Protein AF-A0A9D4EYW1-F1 (afdb_monomer_lite)

pLDDT: mean 73.78, std 11.03, range [50.22, 88.31]

Organism: Dreissena polymorpha (NCBI:txid45954)

Structure (mmCIF, N/CA/C/O backbone):
data_AF-A0A9D4EYW1-F1
#
_entry.id   AF-A0A9D4EYW1-F1
#
loop_
_atom_site.group_PDB
_atom_site.id
_atom_site.type_symbol
_atom_site.label_atom_id
_atom_site.label_alt_id
_atom_site.label_comp_id
_atom_site.label_asym_id
_atom_site.label_entity_id
_atom_site.label_seq_id
_atom_site.pdbx_PDB_ins_code
_atom_site.Cartn_x
_atom_site.Cartn_y
_atom_site.Cartn_z
_atom_site.occupancy
_atom_site.B_iso_or_equiv
_atom_site.auth_seq_id
_atom_site.auth_comp_id
_atom_site.auth_asym_id
_atom_site.auth_atom_id
_atom_site.pdbx_PDB_model_num
ATOM 1 N N . MET A 1 1 ? 2.573 0.686 7.299 1.00 75.94 1 MET A N 1
ATOM 2 C CA . MET A 1 1 ? 2.740 -0.662 6.736 1.00 75.94 1 MET A CA 1
ATOM 3 C C . MET A 1 1 ? 4.196 -1.038 6.879 1.00 75.94 1 MET A C 1
ATOM 5 O O . MET A 1 1 ? 5.040 -0.287 6.403 1.00 75.94 1 MET A O 1
ATOM 9 N N . LYS A 1 2 ? 4.469 -2.109 7.626 1.00 82.88 2 LYS A N 1
ATOM 10 C CA . LYS A 1 2 ? 5.813 -2.638 7.822 1.00 82.88 2 LYS A CA 1
ATOM 11 C C . LYS A 1 2 ? 6.135 -3.610 6.702 1.00 82.88 2 LYS A C 1
ATOM 13 O O . LYS A 1 2 ? 5.389 -4.575 6.510 1.00 82.88 2 LYS A O 1
ATOM 18 N N . GLU A 1 3 ? 7.254 -3.388 6.036 1.00 83.19 3 GLU A N 1
ATOM 19 C CA . GLU A 1 3 ? 7.787 -4.356 5.084 1.00 83.19 3 GLU A CA 1
ATOM 20 C C . GLU A 1 3 ? 8.393 -5.548 5.809 1.00 83.19 3 GLU A C 1
ATOM 22 O O . GLU A 1 3 ? 9.090 -5.399 6.820 1.00 83.19 3 GLU A O 1
ATOM 27 N N . GLN A 1 4 ? 8.110 -6.733 5.281 1.00 85.56 4 GLN A N 1
ATOM 28 C CA . GLN A 1 4 ? 8.591 -7.996 5.835 1.00 85.56 4 GLN A CA 1
ATOM 29 C C . GLN A 1 4 ? 9.785 -8.563 5.062 1.00 85.56 4 GLN A C 1
ATOM 31 O O . GLN A 1 4 ? 10.422 -9.487 5.557 1.00 85.56 4 GLN A O 1
ATOM 36 N N . ASP A 1 5 ? 10.089 -8.021 3.882 1.00 83.81 5 ASP A N 1
ATOM 37 C CA . ASP A 1 5 ? 11.183 -8.451 3.018 1.00 83.81 5 ASP A CA 1
ATOM 38 C C . ASP A 1 5 ? 11.639 -7.321 2.070 1.00 83.81 5 ASP A C 1
ATOM 40 O O . ASP A 1 5 ? 11.114 -6.204 2.083 1.00 83.81 5 ASP A O 1
ATOM 44 N N . GLY A 1 6 ? 12.667 -7.602 1.264 1.00 83.75 6 GLY A N 1
ATOM 45 C CA . GLY A 1 6 ? 13.147 -6.701 0.218 1.00 83.75 6 GLY A CA 1
ATOM 46 C C . GLY A 1 6 ? 13.994 -5.524 0.712 1.00 83.75 6 GLY A C 1
ATOM 47 O O . GLY A 1 6 ? 14.468 -5.474 1.845 1.00 83.75 6 GLY A O 1
ATOM 48 N N . ASN A 1 7 ? 14.218 -4.559 -0.184 1.00 85.19 7 ASN A N 1
ATOM 49 C CA . ASN A 1 7 ? 15.147 -3.445 0.039 1.00 85.19 7 ASN A CA 1
ATOM 50 C C . ASN A 1 7 ? 14.723 -2.484 1.160 1.00 85.19 7 ASN A C 1
ATOM 52 O O . ASN A 1 7 ? 15.545 -1.682 1.606 1.00 85.19 7 ASN A O 1
ATOM 56 N N . ASN A 1 8 ? 13.464 -2.542 1.601 1.00 83.50 8 ASN A N 1
ATOM 57 C CA . ASN A 1 8 ? 12.960 -1.736 2.709 1.00 83.50 8 ASN A CA 1
ATOM 58 C C . ASN A 1 8 ? 12.500 -2.601 3.897 1.00 83.50 8 ASN A C 1
ATOM 60 O O . ASN A 1 8 ? 11.693 -2.124 4.692 1.00 83.50 8 ASN A O 1
ATOM 64 N N . GLU A 1 9 ? 13.006 -3.834 4.055 1.00 88.31 9 GLU A N 1
ATOM 65 C CA . GLU A 1 9 ? 12.671 -4.710 5.190 1.00 88.31 9 GLU A CA 1
ATOM 66 C C . GLU A 1 9 ? 12.745 -3.958 6.534 1.00 88.31 9 GLU A C 1
ATOM 68 O O . GLU A 1 9 ? 13.739 -3.310 6.873 1.00 88.31 9 GLU A O 1
ATOM 73 N N . GLY A 1 10 ? 11.661 -4.027 7.313 1.00 84.56 10 GLY A N 1
ATOM 74 C CA . GLY A 1 10 ? 11.551 -3.370 8.614 1.00 84.56 10 GLY A CA 1
ATOM 75 C C . GLY A 1 10 ? 11.180 -1.883 8.574 1.00 84.56 10 GLY A C 1
ATOM 76 O O . GLY A 1 10 ? 10.851 -1.331 9.628 1.00 84.56 10 GLY A O 1
ATOM 77 N N . PHE A 1 11 ? 11.173 -1.240 7.403 1.00 83.50 11 PHE A N 1
ATOM 78 C CA . PHE A 1 11 ? 10.718 0.140 7.247 1.00 83.50 11 PHE A CA 1
ATOM 79 C C . PHE A 1 11 ? 9.196 0.252 7.405 1.00 83.50 11 PHE A C 1
ATOM 81 O O . PHE A 1 11 ? 8.443 -0.653 7.040 1.00 83.50 11 PHE A O 1
ATOM 88 N N . MET A 1 12 ? 8.741 1.386 7.944 1.00 82.44 12 MET A N 1
ATOM 89 C CA . MET A 1 12 ? 7.328 1.690 8.159 1.00 82.44 12 MET A CA 1
ATOM 90 C C . MET A 1 12 ? 6.867 2.778 7.192 1.00 82.44 12 MET A C 1
ATOM 92 O O . MET A 1 12 ? 7.158 3.955 7.390 1.00 82.44 12 MET A O 1
ATOM 96 N N . PHE A 1 13 ? 6.089 2.395 6.182 1.00 76.00 13 PHE A N 1
ATOM 97 C CA . PHE A 1 13 ? 5.408 3.349 5.309 1.00 76.00 13 PHE A CA 1
ATOM 98 C C . PHE A 1 13 ? 4.150 3.889 5.989 1.00 76.00 13 PHE A C 1
ATOM 100 O O . PHE A 1 13 ? 3.279 3.113 6.400 1.00 76.00 13 PHE A O 1
ATOM 107 N N . GLU A 1 14 ? 4.024 5.210 6.099 1.00 70.81 14 GLU A N 1
ATOM 108 C CA . GLU A 1 14 ? 2.756 5.827 6.483 1.00 70.81 14 GLU A CA 1
ATOM 109 C C . GLU A 1 14 ? 1.718 5.562 5.389 1.00 70.81 14 GLU A C 1
ATOM 111 O O . GLU A 1 14 ? 1.974 5.767 4.206 1.00 70.81 14 GLU A O 1
ATOM 116 N N . THR A 1 15 ? 0.523 5.109 5.765 1.00 64.06 15 THR A N 1
ATOM 117 C CA . THR A 1 15 ? -0.555 4.817 4.805 1.00 64.06 15 THR A CA 1
ATOM 118 C C . THR A 1 15 ? -1.312 6.072 4.367 1.00 64.06 15 THR A C 1
ATOM 120 O O . THR A 1 15 ? -2.495 6.005 4.038 1.00 64.06 15 THR A O 1
ATOM 123 N N . ILE A 1 16 ? -0.659 7.236 4.399 1.00 56.22 16 ILE A N 1
ATOM 124 C CA . ILE A 1 16 ? -1.243 8.484 3.916 1.00 56.22 16 ILE A CA 1
ATOM 125 C C . ILE A 1 16 ? -1.133 8.439 2.394 1.00 56.22 16 ILE A C 1
ATOM 127 O O . ILE A 1 16 ? -0.038 8.453 1.838 1.00 56.22 16 ILE A O 1
ATOM 131 N N . GLY A 1 17 ? -2.289 8.278 1.749 1.00 52.97 17 GLY A N 1
ATOM 132 C CA . GLY A 1 17 ? -2.432 7.896 0.349 1.00 52.97 17 GLY A CA 1
AT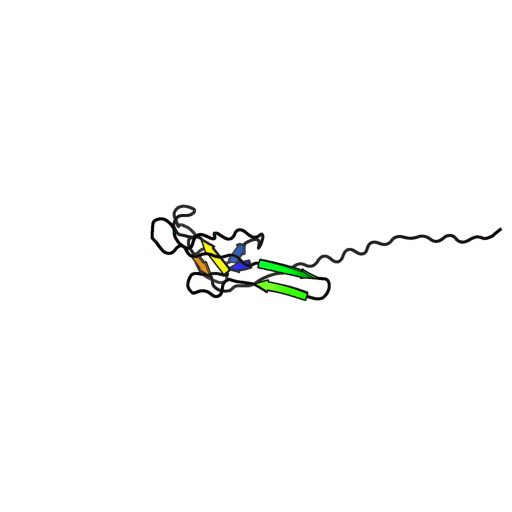OM 133 C C . GLY A 1 17 ? -1.601 8.733 -0.619 1.00 52.97 17 GLY A C 1
ATOM 134 O O . GLY A 1 17 ? -2.031 9.790 -1.068 1.00 52.97 17 GLY A O 1
ATOM 135 N N . SER A 1 18 ? -0.447 8.202 -1.003 1.00 52.31 18 SER A N 1
ATOM 136 C CA . SER A 1 18 ? 0.199 8.521 -2.266 1.00 52.31 18 SER A CA 1
ATOM 137 C C . SER A 1 18 ? 0.107 7.270 -3.123 1.00 52.31 18 SER A C 1
ATOM 139 O O . SER A 1 18 ? 0.831 6.301 -2.906 1.00 52.31 18 SER A O 1
ATOM 141 N N . ALA A 1 19 ? -0.847 7.269 -4.048 1.00 53.91 19 ALA A N 1
ATOM 142 C CA . ALA A 1 19 ? -0.912 6.271 -5.098 1.00 53.91 19 ALA A CA 1
ATOM 143 C C . ALA A 1 19 ? -0.351 6.907 -6.368 1.00 53.91 19 ALA A C 1
ATOM 145 O O . ALA A 1 19 ? -0.901 7.887 -6.872 1.00 53.91 19 ALA A O 1
ATOM 146 N N . MET A 1 20 ? 0.744 6.360 -6.894 1.00 57.34 20 MET A N 1
ATOM 147 C CA . MET A 1 20 ? 1.111 6.626 -8.282 1.00 57.34 20 MET A CA 1
ATOM 148 C C . MET A 1 20 ? 0.110 5.883 -9.157 1.00 57.34 20 MET A C 1
ATOM 150 O O . MET A 1 20 ? 0.006 4.667 -9.078 1.00 57.34 20 MET A O 1
ATOM 154 N N . THR A 1 21 ? -0.682 6.617 -9.933 1.00 53.41 21 THR A N 1
ATOM 155 C CA . THR A 1 21 ? -1.775 6.063 -10.748 1.00 53.41 21 THR A CA 1
ATOM 156 C C . THR A 1 21 ? -1.373 5.824 -12.202 1.00 53.41 21 THR A C 1
ATOM 158 O O . THR A 1 21 ? -2.213 5.444 -13.018 1.00 53.41 21 THR A O 1
ATOM 161 N N . ASN A 1 22 ? -0.108 6.056 -12.566 1.00 57.50 22 ASN A N 1
ATOM 162 C CA . ASN A 1 22 ? 0.355 5.805 -13.921 1.00 57.50 22 ASN A CA 1
ATOM 163 C C . ASN A 1 22 ? 0.727 4.328 -14.076 1.00 57.50 22 ASN A C 1
ATOM 165 O O . ASN A 1 22 ? 1.678 3.838 -13.487 1.00 57.50 22 ASN A O 1
ATOM 169 N N . THR A 1 23 ? 0.016 3.624 -14.949 1.00 57.69 23 THR A N 1
ATOM 170 C CA . THR A 1 23 ? 0.359 2.251 -15.351 1.00 57.69 23 THR A C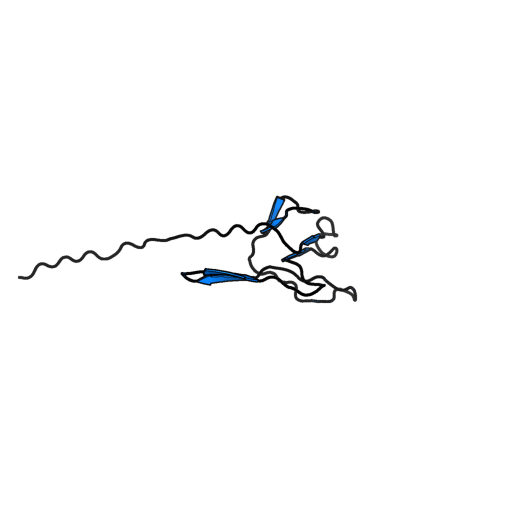A 1
ATOM 171 C C . THR A 1 23 ? 1.578 2.195 -16.280 1.00 57.69 23 THR A C 1
ATOM 173 O O . THR A 1 23 ? 2.006 1.117 -16.680 1.00 57.69 23 THR A O 1
ATOM 176 N N . MET A 1 24 ? 2.139 3.353 -16.652 1.00 57.53 24 MET A N 1
ATOM 177 C CA . MET A 1 24 ? 3.212 3.512 -17.633 1.00 57.53 24 MET A CA 1
ATOM 178 C C . MET A 1 24 ? 4.182 4.613 -17.189 1.00 57.53 24 MET A C 1
ATOM 180 O O . MET A 1 24 ? 3.774 5.755 -16.957 1.00 57.53 24 MET A O 1
ATOM 184 N N . PHE A 1 25 ? 5.476 4.302 -17.146 1.00 57.56 25 PHE A N 1
ATOM 185 C CA . PHE A 1 25 ? 6.553 5.286 -17.035 1.00 57.56 25 PHE A CA 1
ATOM 186 C C . PHE A 1 25 ? 7.535 5.027 -18.179 1.00 57.56 25 PHE A C 1
ATOM 188 O O . PHE A 1 25 ? 8.113 3.950 -18.272 1.00 57.56 25 PHE A O 1
ATOM 195 N N . HIS A 1 26 ? 7.668 5.978 -19.111 1.00 59.38 26 HIS A N 1
ATOM 196 C CA . HIS A 1 26 ? 8.540 5.848 -20.293 1.00 59.38 26 HIS A CA 1
ATOM 197 C C . HIS A 1 26 ? 8.290 4.593 -21.170 1.00 59.38 26 HIS A C 1
ATOM 199 O O . HIS A 1 26 ? 9.192 4.123 -21.855 1.00 59.38 26 HIS A O 1
ATOM 205 N N . GLY A 1 27 ? 7.061 4.061 -21.194 1.00 55.75 27 GLY A N 1
ATOM 206 C CA . GLY A 1 27 ? 6.701 2.875 -21.991 1.00 55.75 27 GLY A CA 1
ATOM 207 C C . GLY A 1 27 ? 6.961 1.531 -21.302 1.00 55.75 27 GLY A C 1
ATOM 208 O O . GLY A 1 27 ? 6.639 0.491 -21.873 1.00 55.75 27 GLY A O 1
ATOM 209 N N . THR A 1 28 ? 7.476 1.550 -20.073 1.00 55.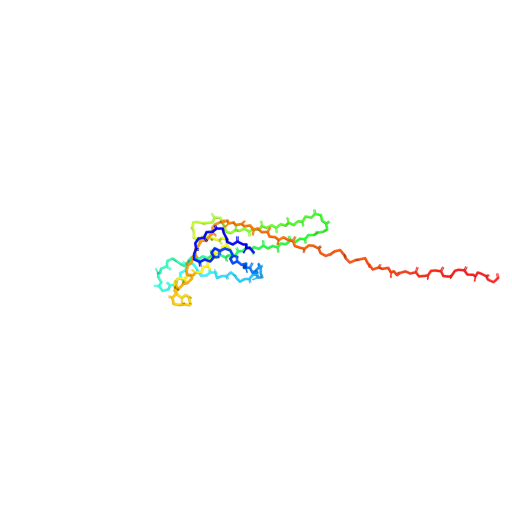44 28 THR A N 1
ATOM 210 C CA . THR A 1 28 ? 7.559 0.379 -19.194 1.00 55.44 28 THR A CA 1
ATOM 211 C C . THR A 1 28 ? 6.329 0.355 -18.282 1.00 55.44 28 THR A C 1
ATOM 213 O O . THR A 1 28 ? 5.955 1.424 -17.777 1.00 55.44 28 THR A O 1
ATOM 216 N N . PRO A 1 29 ? 5.694 -0.814 -18.050 1.00 61.50 29 PRO A N 1
ATOM 217 C CA . PRO A 1 29 ? 4.656 -0.952 -17.037 1.00 61.50 29 PRO A CA 1
ATOM 218 C C . PRO A 1 29 ? 5.171 -0.408 -15.707 1.00 61.50 29 PRO A C 1
ATOM 220 O O . PRO A 1 29 ? 6.140 -0.921 -15.149 1.00 61.50 29 PRO A O 1
ATOM 223 N N . CYS A 1 30 ? 4.563 0.676 -15.237 1.00 59.28 30 CYS A N 1
ATOM 224 C CA . CYS A 1 30 ? 4.883 1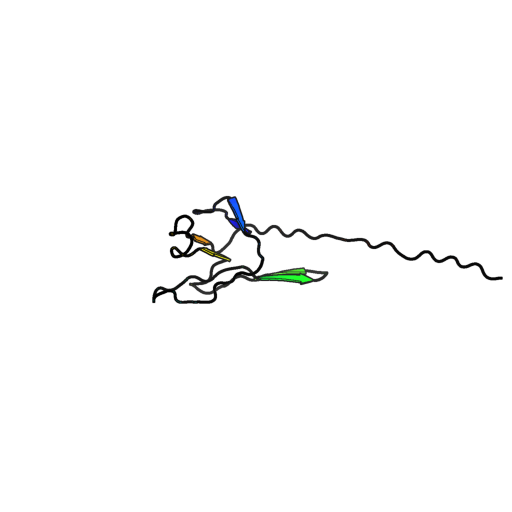.232 -13.936 1.00 59.28 30 CYS A CA 1
ATOM 225 C C . CYS A 1 30 ? 3.928 0.584 -12.944 1.00 59.28 30 CYS A C 1
ATOM 227 O O . CYS A 1 30 ? 2.707 0.636 -13.113 1.00 59.28 30 CYS A O 1
ATOM 229 N N . MET A 1 31 ? 4.500 -0.092 -11.952 1.00 69.56 31 MET A N 1
ATOM 230 C CA . MET A 1 31 ? 3.720 -0.662 -10.870 1.00 69.56 31 MET A CA 1
ATOM 231 C C . MET A 1 31 ? 3.078 0.495 -10.098 1.00 69.56 31 MET A C 1
ATOM 233 O O . MET A 1 31 ? 3.713 1.519 -9.831 1.00 69.56 31 MET A O 1
ATOM 237 N N . TYR A 1 32 ? 1.795 0.355 -9.795 1.00 73.75 32 TYR A N 1
ATOM 238 C CA . TYR A 1 32 ? 1.085 1.277 -8.924 1.00 73.75 32 TYR A CA 1
ATOM 239 C C . TYR A 1 32 ? 0.913 0.624 -7.570 1.00 73.75 32 TYR A C 1
ATOM 241 O O . TYR A 1 32 ? 0.848 -0.600 -7.439 1.00 73.75 32 TYR A O 1
ATOM 249 N N . GLY A 1 33 ? 0.835 1.444 -6.535 1.00 76.81 33 GLY A N 1
ATOM 250 C CA . GLY A 1 33 ? 0.610 0.901 -5.218 1.00 76.81 33 GLY A CA 1
ATOM 251 C C . GLY A 1 33 ? 0.085 1.898 -4.222 1.00 76.81 33 GLY A C 1
ATOM 252 O O . GLY A 1 33 ? -0.286 3.018 -4.569 1.00 76.81 33 GLY A O 1
ATOM 253 N N . GLY A 1 34 ? 0.044 1.440 -2.981 1.00 78.38 34 GLY A N 1
ATOM 254 C CA . GLY A 1 34 ? -0.582 2.133 -1.875 1.00 78.38 34 GLY A CA 1
ATOM 255 C C . GLY A 1 34 ? -1.791 1.361 -1.368 1.00 78.38 34 GLY A C 1
ATOM 256 O O . GLY A 1 34 ? -2.500 0.679 -2.108 1.00 78.38 34 GLY A O 1
ATOM 257 N N . VAL A 1 35 ? -2.027 1.491 -0.070 1.00 79.56 35 VAL A N 1
ATOM 258 C CA . VAL A 1 35 ? -3.216 0.966 0.593 1.00 79.56 35 VAL A CA 1
ATOM 259 C C . VAL A 1 35 ? -4.142 2.119 0.941 1.00 79.56 35 VAL A C 1
ATOM 261 O O . VAL A 1 35 ? -3.698 3.175 1.391 1.00 79.56 35 VAL A O 1
ATOM 264 N N . ILE A 1 36 ? -5.438 1.917 0.739 1.00 81.06 36 ILE A N 1
ATOM 265 C CA . ILE A 1 36 ? -6.468 2.855 1.177 1.00 81.06 36 ILE A CA 1
ATOM 266 C C . ILE A 1 36 ? -6.993 2.351 2.513 1.00 81.06 36 ILE A C 1
ATOM 268 O O . ILE A 1 36 ? -7.301 1.167 2.654 1.00 81.06 36 ILE A O 1
ATOM 272 N N . VAL A 1 37 ? -7.110 3.249 3.487 1.00 78.94 37 VAL A N 1
ATOM 273 C CA . VAL A 1 37 ? -7.654 2.941 4.810 1.00 78.94 37 VAL A CA 1
ATOM 274 C C . VAL A 1 37 ? -8.842 3.859 5.077 1.00 78.94 37 VAL A C 1
ATOM 276 O O . VAL A 1 37 ? -8.748 5.070 4.896 1.00 78.94 37 VAL A O 1
ATOM 279 N N . ALA A 1 38 ? -9.958 3.284 5.516 1.00 82.00 38 ALA A N 1
ATOM 280 C CA . ALA A 1 38 ? -11.110 4.018 6.033 1.00 82.00 38 ALA A CA 1
ATOM 281 C C . ALA A 1 38 ? -11.590 3.362 7.327 1.00 82.00 38 ALA A C 1
ATOM 283 O O . ALA A 1 38 ? -11.368 2.172 7.545 1.00 82.00 38 ALA A O 1
ATOM 284 N N . PHE A 1 39 ? -12.260 4.119 8.187 1.00 85.69 39 PHE A N 1
ATOM 285 C CA . PHE A 1 39 ? -12.779 3.593 9.443 1.00 85.69 39 PHE A CA 1
ATOM 286 C C . PHE A 1 39 ? -14.078 4.288 9.849 1.00 85.69 39 PHE A C 1
ATOM 288 O O . PHE A 1 39 ? -14.338 5.427 9.461 1.00 85.69 39 PHE A O 1
ATOM 295 N N . ASP A 1 40 ? -14.875 3.585 10.643 1.00 86.31 40 ASP A N 1
ATOM 296 C CA . ASP A 1 40 ? -16.029 4.105 11.368 1.00 86.31 40 ASP A CA 1
ATOM 297 C C . ASP A 1 40 ? -15.989 3.616 12.829 1.00 86.31 40 ASP A C 1
ATOM 299 O O . ASP A 1 40 ? -15.014 3.002 13.265 1.00 86.31 40 ASP A O 1
ATOM 303 N N . GLY A 1 41 ? -17.036 3.899 13.610 1.00 82.81 41 GLY A N 1
ATOM 304 C CA . GLY A 1 41 ? -17.106 3.495 15.021 1.00 82.81 41 GLY A CA 1
ATOM 305 C C . GLY A 1 41 ? -17.167 1.980 15.272 1.00 82.81 41 GLY A C 1
ATOM 306 O O . GLY A 1 41 ? -17.141 1.562 16.425 1.00 82.81 41 GLY A O 1
ATOM 307 N N . SER A 1 42 ? -17.271 1.157 14.229 1.00 85.75 42 SER A N 1
ATOM 308 C CA . SER A 1 42 ? -17.442 -0.297 14.309 1.00 85.75 42 SER A CA 1
ATOM 309 C C . SER A 1 42 ? -16.383 -1.092 13.547 1.00 85.75 42 SER A C 1
ATOM 311 O O . SER A 1 42 ? -16.131 -2.247 13.891 1.00 85.75 42 SER A O 1
ATOM 313 N N . ALA A 1 43 ? -15.761 -0.506 12.522 1.00 85.06 43 ALA A N 1
ATOM 314 C CA . ALA A 1 43 ? -14.846 -1.224 11.649 1.00 85.06 43 ALA A CA 1
ATOM 315 C C . ALA A 1 43 ? -13.726 -0.344 11.089 1.00 85.06 43 ALA A C 1
ATOM 317 O O . ALA A 1 43 ? -13.905 0.837 10.797 1.00 85.06 43 ALA A O 1
ATOM 318 N N . VAL A 1 44 ? -12.585 -0.986 10.841 1.00 86.25 44 VAL A N 1
ATOM 319 C CA . VAL A 1 44 ? -11.508 -0.476 9.990 1.00 86.25 44 VAL A CA 1
ATOM 320 C C . VAL A 1 44 ? -11.522 -1.282 8.697 1.00 86.25 44 VAL A C 1
ATOM 322 O O . VAL A 1 44 ? -11.603 -2.510 8.719 1.00 86.25 44 VAL A O 1
ATOM 325 N N . ARG A 1 45 ? -11.459 -0.593 7.563 1.00 87.00 45 ARG A N 1
ATOM 326 C CA . ARG A 1 45 ? -11.451 -1.171 6.221 1.00 87.00 45 ARG A CA 1
ATOM 327 C C . ARG A 1 45 ? -10.150 -0.802 5.532 1.00 87.00 45 ARG A C 1
ATOM 329 O O . ARG A 1 45 ? -9.728 0.352 5.567 1.00 87.00 45 ARG A O 1
ATOM 336 N N . ILE A 1 46 ? -9.530 -1.799 4.918 1.00 83.50 46 ILE A N 1
ATOM 337 C CA . ILE A 1 46 ? -8.246 -1.673 4.236 1.00 83.50 46 ILE A CA 1
ATOM 338 C C . ILE A 1 46 ? -8.429 -2.255 2.838 1.00 83.50 46 ILE A C 1
ATOM 340 O O . ILE A 1 46 ? -8.895 -3.386 2.699 1.00 83.50 46 ILE A O 1
ATOM 344 N N . TRP A 1 47 ? -8.057 -1.492 1.817 1.00 85.06 47 TRP A N 1
ATOM 345 C CA . TRP A 1 47 ? -8.055 -1.936 0.426 1.00 85.06 47 TRP A CA 1
ATOM 346 C C . TRP A 1 47 ? -6.648 -1.840 -0.142 1.00 85.06 47 TRP A C 1
ATOM 348 O O . TRP A 1 47 ? -5.915 -0.893 0.145 1.00 85.06 47 TRP A O 1
ATOM 358 N N . ARG A 1 48 ? -6.302 -2.809 -0.984 1.00 83.38 48 ARG A N 1
ATOM 359 C CA . ARG A 1 48 ? -5.093 -2.801 -1.806 1.00 83.38 48 ARG A CA 1
ATOM 360 C C . ARG A 1 48 ? -5.474 -3.063 -3.265 1.00 83.38 48 ARG A C 1
ATOM 362 O O . ARG A 1 48 ? -6.499 -3.711 -3.488 1.00 83.38 48 ARG A O 1
ATOM 369 N N . PRO A 1 49 ? -4.659 -2.620 -4.230 1.00 80.75 49 PRO A N 1
ATOM 370 C CA . PRO A 1 49 ? -4.745 -3.096 -5.602 1.00 80.75 49 PRO A CA 1
ATOM 371 C C . PRO A 1 49 ? -4.683 -4.628 -5.682 1.00 80.75 49 PRO A C 1
ATOM 373 O O . PRO A 1 49 ? -3.900 -5.260 -4.966 1.00 80.75 49 PRO A O 1
ATOM 376 N N . ASP A 1 50 ? -5.504 -5.213 -6.550 1.00 82.62 50 ASP A N 1
ATOM 377 C CA . ASP A 1 50 ? -5.571 -6.654 -6.826 1.00 82.62 50 ASP A CA 1
ATOM 378 C C . ASP A 1 50 ? -5.154 -7.025 -8.262 1.00 82.62 50 ASP A C 1
ATOM 380 O O . ASP A 1 50 ? -5.064 -8.206 -8.595 1.00 82.62 50 ASP A O 1
ATOM 384 N N . ASP A 1 51 ? -4.857 -6.029 -9.095 1.00 81.44 51 ASP A N 1
ATOM 385 C CA . ASP A 1 51 ? -4.303 -6.203 -10.436 1.00 81.44 51 ASP A CA 1
ATOM 386 C C . ASP A 1 51 ? -2.850 -6.701 -10.412 1.00 81.44 51 ASP A C 1
ATOM 388 O O . ASP A 1 51 ? -2.102 -6.471 -9.462 1.00 81.44 51 ASP A O 1
ATOM 392 N N . VAL A 1 52 ? -2.415 -7.310 -11.518 1.00 75.00 52 VAL A N 1
ATOM 393 C CA . VAL A 1 52 ? -1.044 -7.814 -11.707 1.00 75.00 52 VAL A CA 1
ATOM 394 C C . VAL A 1 52 ? 0.036 -6.734 -11.562 1.00 75.00 52 VAL A C 1
ATOM 396 O O . VAL A 1 52 ? 1.149 -7.043 -11.145 1.00 75.00 52 VAL A O 1
ATOM 399 N N . ASN A 1 53 ? -0.281 -5.471 -11.861 1.00 75.62 53 ASN A N 1
ATOM 400 C CA . ASN A 1 53 ? 0.652 -4.350 -11.704 1.00 75.62 53 ASN A CA 1
ATOM 401 C C . ASN A 1 53 ? 0.435 -3.573 -10.393 1.00 75.62 53 ASN A C 1
ATOM 403 O O . ASN A 1 53 ? 1.056 -2.529 -10.189 1.00 75.62 53 ASN A O 1
ATOM 407 N N . GLY A 1 54 ? -0.468 -4.055 -9.535 1.00 79.06 54 GLY A N 1
ATOM 408 C CA . GLY A 1 54 ? -0.860 -3.426 -8.287 1.00 79.06 54 GLY A CA 1
ATOM 409 C C . GLY A 1 54 ? -0.158 -4.037 -7.074 1.00 79.06 54 GLY A C 1
ATOM 410 O O . GLY A 1 54 ? -0.259 -5.235 -6.817 1.00 79.06 54 GLY A O 1
ATOM 411 N N . ALA A 1 55 ? 0.504 -3.202 -6.278 1.00 80.00 55 ALA A N 1
ATOM 412 C CA . ALA A 1 55 ? 1.177 -3.603 -5.045 1.00 80.00 55 ALA A CA 1
ATOM 413 C C . ALA A 1 55 ? 0.662 -2.804 -3.835 1.00 80.00 55 ALA A C 1
ATOM 415 O O . ALA A 1 55 ? 0.162 -1.690 -3.958 1.00 80.00 55 ALA A O 1
ATOM 416 N N . ALA A 1 56 ? 0.787 -3.355 -2.631 1.00 81.12 56 ALA A N 1
ATOM 417 C CA . ALA A 1 56 ? 0.490 -2.615 -1.408 1.00 81.12 56 ALA A CA 1
ATOM 418 C C . ALA A 1 56 ? 1.536 -1.512 -1.159 1.00 81.12 56 ALA A C 1
ATOM 420 O O . ALA A 1 56 ? 1.171 -0.392 -0.801 1.00 81.12 56 ALA A O 1
ATOM 421 N N . VAL A 1 57 ? 2.809 -1.797 -1.449 1.00 80.50 57 VAL A N 1
ATOM 422 C CA . VAL A 1 57 ? 3.893 -0.809 -1.529 1.00 80.50 57 VAL A CA 1
ATOM 423 C C . VAL A 1 57 ? 4.578 -0.929 -2.880 1.00 80.50 57 VAL A C 1
ATOM 425 O O . VAL A 1 57 ? 4.910 -2.030 -3.312 1.00 80.50 57 VAL A O 1
ATOM 428 N N . CYS A 1 58 ? 4.801 0.206 -3.541 1.00 80.00 58 CYS A N 1
ATOM 429 C CA . CYS A 1 58 ? 5.515 0.271 -4.808 1.00 80.00 58 CYS A CA 1
ATOM 430 C C . CYS A 1 58 ? 6.490 1.451 -4.822 1.00 80.00 58 CYS A C 1
ATOM 432 O O . CYS A 1 58 ? 6.076 2.608 -4.741 1.00 80.00 58 CYS A O 1
ATOM 434 N N . ILE A 1 59 ? 7.778 1.147 -4.970 1.00 79.94 59 ILE A N 1
ATOM 435 C CA . ILE A 1 59 ? 8.852 2.109 -5.210 1.00 79.94 59 ILE A CA 1
ATOM 436 C C . ILE A 1 59 ? 9.497 1.717 -6.544 1.00 79.94 59 ILE A C 1
ATOM 438 O O . ILE A 1 59 ? 10.216 0.717 -6.593 1.00 79.94 59 ILE A O 1
ATOM 442 N N . PRO A 1 60 ? 9.237 2.450 -7.637 1.00 75.62 60 PRO A N 1
ATOM 443 C CA . PR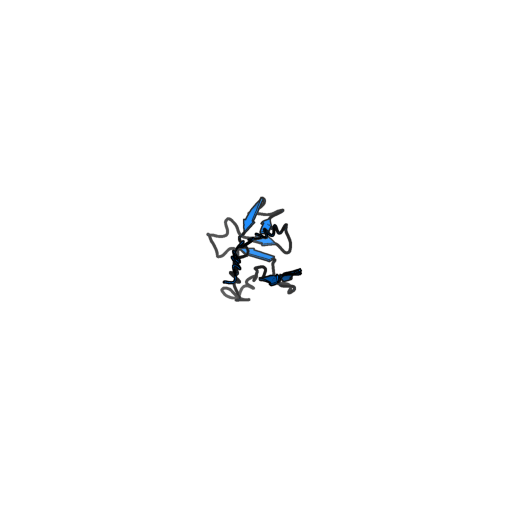O A 1 60 ? 9.842 2.150 -8.923 1.00 75.62 60 PRO A CA 1
ATOM 444 C C . PRO A 1 60 ? 11.337 2.482 -8.905 1.00 75.62 60 PRO A C 1
ATOM 446 O O . PRO A 1 60 ? 11.807 3.321 -8.135 1.00 75.62 60 PRO A O 1
ATOM 449 N N . ASP A 1 61 ? 12.081 1.836 -9.795 1.00 78.94 61 ASP A N 1
ATOM 450 C CA . ASP A 1 61 ? 13.507 2.076 -10.043 1.00 78.94 61 ASP A CA 1
ATOM 451 C C . ASP A 1 61 ? 13.825 3.522 -10.457 1.00 78.94 61 ASP A C 1
ATOM 453 O O . ASP A 1 61 ? 14.916 4.030 -10.224 1.00 78.94 61 ASP A O 1
ATOM 457 N N . THR A 1 62 ? 12.847 4.222 -11.017 1.00 74.38 62 THR A N 1
ATOM 458 C CA . THR A 1 62 ? 12.959 5.623 -11.432 1.00 74.38 62 THR A CA 1
ATOM 459 C C . THR A 1 62 ? 12.935 6.609 -10.264 1.00 74.38 62 THR A C 1
ATOM 461 O O . THR A 1 62 ? 13.239 7.788 -10.448 1.00 74.38 62 THR A O 1
ATOM 464 N N . MET A 1 63 ? 12.612 6.147 -9.052 1.00 72.88 63 MET A N 1
ATOM 465 C CA . MET A 1 63 ? 12.641 6.945 -7.829 1.00 72.88 63 MET A CA 1
ATOM 466 C C . MET A 1 63 ? 13.931 6.691 -7.051 1.00 72.88 63 MET A C 1
ATOM 468 O O . MET A 1 63 ? 14.332 5.549 -6.837 1.00 72.88 63 MET A O 1
ATOM 472 N N . GLY A 1 64 ? 14.580 7.766 -6.590 1.00 71.69 64 GLY A N 1
ATOM 473 C CA . GLY A 1 64 ? 15.761 7.664 -5.723 1.00 71.69 64 GLY A CA 1
ATOM 474 C C . GLY A 1 64 ? 16.917 6.850 -6.319 1.00 71.69 64 GLY A C 1
ATOM 475 O O . GLY A 1 64 ? 17.616 6.175 -5.565 1.00 71.69 64 GLY A O 1
ATOM 476 N N . ASP A 1 65 ? 17.085 6.890 -7.650 1.00 81.31 65 ASP A N 1
ATOM 477 C CA . ASP A 1 65 ? 18.089 6.115 -8.407 1.00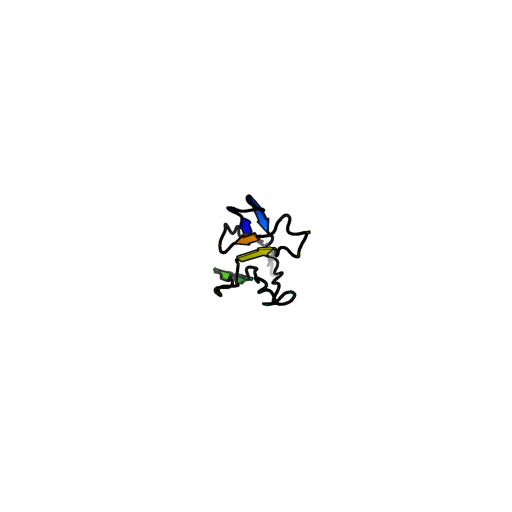 81.31 65 ASP A CA 1
ATOM 478 C C . ASP A 1 65 ? 17.933 4.586 -8.256 1.00 81.31 65 ASP A C 1
ATOM 480 O O . ASP A 1 65 ? 18.890 3.819 -8.321 1.00 81.31 65 ASP A O 1
ATOM 484 N N . GLY A 1 66 ? 16.716 4.128 -7.949 1.00 80.00 66 GLY A N 1
ATOM 485 C CA . GLY A 1 66 ? 16.363 2.713 -7.826 1.00 80.00 66 GLY A CA 1
ATOM 486 C C . GLY A 1 66 ? 16.961 2.001 -6.619 1.00 80.00 66 GLY A C 1
ATOM 487 O O . GLY A 1 66 ? 16.717 0.808 -6.423 1.00 80.00 66 GLY A O 1
ATOM 488 N N . ARG A 1 67 ? 17.675 2.734 -5.760 1.00 81.69 67 ARG A N 1
ATOM 489 C CA . ARG A 1 67 ? 18.400 2.214 -4.594 1.00 81.69 67 ARG A CA 1
ATOM 490 C C . ARG A 1 67 ? 17.512 1.481 -3.588 1.00 81.69 67 ARG A C 1
ATOM 492 O O . ARG A 1 67 ? 17.991 0.596 -2.888 1.00 81.69 67 ARG A O 1
ATOM 499 N N . TYR A 1 68 ? 16.237 1.853 -3.534 1.00 82.81 68 TYR A N 1
ATOM 500 C CA . TYR A 1 68 ? 15.227 1.259 -2.657 1.00 82.81 68 TYR A CA 1
ATOM 501 C C . TYR A 1 68 ? 14.009 0.774 -3.442 1.00 82.81 68 TYR A C 1
ATOM 503 O O . TYR A 1 68 ? 12.903 0.726 -2.903 1.00 82.81 68 TYR A O 1
ATOM 511 N N . SER A 1 69 ? 14.208 0.448 -4.723 1.00 84.25 69 SER A N 1
ATOM 512 C CA . SER A 1 69 ? 13.140 -0.070 -5.572 1.00 84.25 69 SER A CA 1
ATOM 513 C C . SER A 1 69 ? 12.562 -1.357 -4.989 1.00 84.25 69 SER A C 1
ATOM 515 O O . SER A 1 69 ? 13.302 -2.229 -4.523 1.00 84.25 69 SER A O 1
ATOM 517 N N . GLN A 1 70 ? 11.233 -1.445 -4.970 1.00 83.62 70 GLN A N 1
ATOM 518 C CA . GLN A 1 70 ? 10.510 -2.614 -4.488 1.00 83.62 70 GLN A CA 1
ATOM 519 C C . GLN A 1 70 ? 9.052 -2.633 -4.939 1.00 83.62 70 GLN A C 1
ATOM 521 O O . GLN A 1 70 ? 8.439 -1.591 -5.174 1.00 83.62 70 GLN A O 1
ATOM 526 N N . ALA A 1 71 ? 8.478 -3.832 -4.939 1.00 81.25 71 ALA A N 1
ATOM 527 C CA . ALA A 1 71 ? 7.043 -4.047 -4.982 1.00 81.25 71 ALA A CA 1
ATOM 528 C C . ALA A 1 71 ? 6.672 -5.112 -3.950 1.00 81.25 71 ALA A C 1
ATOM 530 O O . ALA A 1 71 ? 7.192 -6.226 -4.001 1.00 81.25 71 ALA A O 1
ATOM 531 N N . ALA A 1 72 ? 5.777 -4.766 -3.028 1.00 79.31 72 ALA A N 1
ATOM 532 C CA . ALA A 1 72 ? 5.297 -5.666 -1.989 1.00 79.31 72 ALA A CA 1
ATOM 533 C C . ALA A 1 72 ? 3.778 -5.802 -2.068 1.00 79.31 72 ALA A C 1
ATOM 535 O O . ALA A 1 72 ? 3.045 -4.813 -2.074 1.00 79.31 72 ALA A O 1
ATOM 536 N N . PHE A 1 73 ? 3.287 -7.038 -2.123 1.00 78.94 73 PHE A N 1
ATOM 537 C CA . PHE A 1 73 ? 1.859 -7.341 -2.285 1.00 78.94 73 PHE A CA 1
ATOM 538 C C . PHE A 1 73 ? 1.120 -7.509 -0.946 1.00 78.94 73 PHE A C 1
ATOM 540 O O . PHE A 1 73 ? -0.111 -7.572 -0.921 1.00 78.94 73 PHE A O 1
ATOM 547 N N . GLY A 1 74 ? 1.859 -7.559 0.163 1.00 72.44 74 GLY A N 1
ATOM 548 C CA . GLY A 1 74 ? 1.360 -7.715 1.526 1.00 72.44 74 GLY A CA 1
ATOM 549 C C . GLY A 1 74 ? 2.398 -7.245 2.547 1.00 72.44 74 GLY A C 1
ATOM 550 O O . GLY A 1 74 ? 3.503 -6.871 2.177 1.00 72.44 74 GLY A O 1
ATOM 551 N N . GLY A 1 75 ? 2.023 -7.221 3.823 1.00 74.88 75 GLY A N 1
ATOM 552 C CA . GLY A 1 75 ? 2.876 -6.757 4.919 1.00 74.88 75 GLY A CA 1
ATOM 553 C C . GLY A 1 75 ? 2.074 -6.577 6.204 1.00 74.88 75 GLY A C 1
ATOM 554 O O . GLY A 1 75 ? 0.870 -6.848 6.239 1.00 74.88 75 GLY A O 1
ATOM 555 N N . GLU A 1 76 ? 2.729 -6.118 7.267 1.00 81.00 76 GLU A N 1
ATOM 556 C CA . GLU A 1 76 ? 2.061 -5.910 8.554 1.00 81.00 76 GLU A CA 1
ATOM 557 C C . GLU A 1 76 ? 1.482 -4.492 8.633 1.00 81.00 76 GLU A C 1
ATOM 559 O O . GLU A 1 76 ? 2.185 -3.493 8.442 1.00 81.00 76 GLU A O 1
ATOM 564 N N . LEU A 1 77 ? 0.184 -4.382 8.919 1.00 74.06 77 LEU A N 1
ATOM 565 C CA . LEU A 1 77 ? -0.467 -3.098 9.146 1.00 74.06 77 LEU A CA 1
ATOM 566 C C . LEU A 1 77 ? -0.771 -2.913 10.634 1.00 74.06 77 LEU A C 1
ATOM 568 O O . LEU A 1 77 ? -1.557 -3.657 11.214 1.00 74.06 77 LEU A O 1
ATOM 572 N N . THR A 1 78 ? -0.201 -1.869 11.230 1.00 78.50 78 THR A N 1
ATOM 573 C CA . THR A 1 78 ? -0.555 -1.417 12.579 1.00 78.50 78 THR A CA 1
ATOM 574 C C . THR A 1 78 ? -1.574 -0.286 12.478 1.00 78.50 78 THR A C 1
ATOM 576 O O . THR A 1 78 ? -1.298 0.737 11.853 1.00 78.50 78 THR A O 1
ATOM 579 N N . VAL A 1 79 ? -2.740 -0.452 13.105 1.00 73.44 79 VAL A N 1
ATOM 580 C CA . VAL A 1 79 ? -3.772 0.590 13.208 1.00 73.44 79 VAL A CA 1
ATOM 581 C C . VAL A 1 79 ? -3.840 1.062 14.655 1.00 73.44 79 VAL A C 1
ATOM 583 O O . VAL A 1 79 ? -4.067 0.257 15.555 1.00 73.44 79 VAL A O 1
ATOM 586 N N . VAL A 1 80 ? -3.643 2.362 14.883 1.00 74.69 80 VAL A N 1
ATOM 587 C CA . VAL A 1 80 ? -3.724 2.974 16.217 1.00 74.69 80 VAL A CA 1
ATOM 588 C C . VAL A 1 80 ? -5.025 3.767 16.314 1.00 74.69 80 VAL A C 1
ATOM 590 O O . VAL A 1 80 ? -5.223 4.727 15.574 1.00 74.69 80 VAL A O 1
ATOM 593 N N . VAL A 1 81 ? -5.919 3.356 17.217 1.00 71.25 81 VAL A N 1
ATOM 594 C CA . VAL A 1 81 ? -7.205 4.025 17.468 1.00 71.25 81 VAL A CA 1
ATOM 595 C C . VAL A 1 81 ? -7.110 4.817 18.767 1.00 71.25 81 VAL A C 1
ATOM 597 O O . VAL A 1 81 ? -6.827 4.251 19.822 1.00 71.25 81 VAL A O 1
ATOM 600 N N . TYR A 1 82 ? -7.375 6.121 18.700 1.00 75.00 82 TYR A N 1
ATOM 601 C CA . TYR A 1 82 ? -7.439 6.988 19.874 1.00 75.00 82 TYR A CA 1
ATOM 602 C C . TYR A 1 82 ? -8.894 7.161 20.311 1.00 75.00 82 TYR A C 1
ATOM 604 O O . TYR A 1 82 ? -9.706 7.721 19.576 1.00 75.00 82 TYR A O 1
ATOM 612 N N . VAL A 1 83 ? -9.225 6.695 21.517 1.00 73.06 83 VAL A N 1
ATOM 613 C CA . VAL A 1 83 ? -10.520 6.975 22.152 1.00 73.06 83 VAL A CA 1
ATOM 614 C C . VAL A 1 83 ? -10.370 8.244 22.982 1.00 73.06 83 VAL A C 1
ATOM 616 O O . VAL A 1 83 ? -9.648 8.257 23.976 1.00 73.06 83 VAL A O 1
ATOM 619 N N . ILE A 1 84 ? -11.046 9.314 22.567 1.00 80.25 84 ILE A N 1
ATOM 620 C CA . ILE A 1 84 ? -11.094 10.571 23.316 1.00 80.25 84 ILE A CA 1
ATOM 621 C C . ILE A 1 84 ? -12.425 10.609 24.064 1.00 80.25 84 ILE A C 1
ATOM 623 O O . ILE A 1 84 ? -13.485 10.725 23.450 1.00 80.25 84 ILE A O 1
ATOM 627 N N . VAL A 1 85 ? -12.371 10.504 25.391 1.00 79.44 85 VAL A N 1
ATOM 628 C CA . VAL A 1 85 ? -13.533 10.744 26.253 1.00 79.44 85 VAL A CA 1
ATOM 629 C C . VAL A 1 85 ? -13.606 12.243 26.518 1.00 79.44 85 VAL A C 1
ATOM 631 O O . VAL A 1 85 ? -12.717 12.808 27.150 1.00 79.44 85 VAL A O 1
ATOM 634 N N . ILE A 1 86 ? -14.649 12.894 26.007 1.00 78.19 86 ILE A N 1
ATOM 635 C CA . ILE A 1 86 ? -14.943 14.295 26.314 1.00 78.19 86 ILE A CA 1
ATOM 636 C C . ILE A 1 86 ? -15.951 14.295 27.464 1.00 78.19 86 ILE A C 1
ATOM 638 O O . ILE A 1 86 ? -17.128 14.008 27.256 1.00 78.19 86 ILE A O 1
ATOM 642 N N . GLU A 1 87 ? -15.501 14.587 28.683 1.00 76.56 87 GLU A N 1
ATOM 643 C CA . GLU A 1 87 ? -16.409 14.809 29.811 1.00 76.56 87 GLU A CA 1
ATOM 644 C C . GLU A 1 87 ? -16.912 16.257 29.802 1.00 76.56 87 GLU A C 1
ATOM 646 O O . GLU A 1 87 ? -16.125 17.201 29.896 1.00 76.56 87 GLU A O 1
ATOM 651 N N . GLY A 1 88 ? -18.232 16.447 29.714 1.00 68.12 88 GLY A N 1
ATOM 652 C CA . GLY A 1 88 ? -18.831 17.771 29.858 1.00 68.12 88 GLY A CA 1
ATOM 653 C C . GLY A 1 88 ? -20.357 17.786 29.873 1.00 68.12 88 GLY A C 1
ATOM 654 O O . GLY A 1 88 ? -20.968 17.874 28.818 1.00 68.12 88 GLY A O 1
ATOM 655 N N . GLU A 1 89 ? -20.957 17.781 31.070 1.00 55.66 89 GLU A N 1
ATOM 656 C CA . GLU A 1 89 ? -21.934 18.806 31.486 1.00 55.66 89 GLU A CA 1
ATOM 657 C C . GLU A 1 89 ? -22.220 18.701 33.001 1.00 55.66 89 GLU A C 1
ATOM 659 O O . GLU A 1 89 ? -22.785 17.717 33.481 1.00 55.66 89 GLU A O 1
ATOM 664 N N . LYS A 1 90 ? -21.850 19.731 33.778 1.00 57.53 90 LYS A N 1
ATOM 665 C CA . LYS A 1 90 ? -22.383 19.929 35.136 1.00 57.53 90 LYS A CA 1
ATOM 666 C C . LYS A 1 90 ? -23.828 20.412 35.010 1.00 57.53 90 LYS A C 1
ATOM 668 O O . LYS A 1 90 ? -24.059 21.489 34.471 1.00 57.53 90 LYS A O 1
ATOM 673 N N . ARG A 1 91 ? -24.782 19.667 35.568 1.00 54.72 91 ARG A N 1
ATOM 674 C CA . ARG A 1 91 ? -26.134 20.172 35.842 1.00 54.72 91 ARG A CA 1
ATOM 675 C C . ARG A 1 91 ? -26.234 20.547 37.316 1.00 54.72 91 ARG A C 1
ATOM 677 O O . ARG A 1 91 ? -26.358 19.665 38.158 1.00 54.72 91 ARG A O 1
ATOM 684 N N . GLU A 1 92 ? -26.193 21.839 37.627 1.00 51.88 92 GLU A N 1
ATOM 685 C CA . GLU A 1 92 ? -26.767 22.340 38.880 1.00 51.88 92 GLU A CA 1
ATOM 686 C C . GLU A 1 92 ? -28.249 22.627 38.634 1.00 51.88 92 GLU A C 1
ATOM 688 O O . GLU A 1 92 ? -28.608 23.503 37.850 1.00 51.88 92 GLU A O 1
ATOM 693 N N . ILE A 1 93 ? -29.112 21.845 39.282 1.00 57.78 93 ILE A N 1
ATOM 694 C CA . ILE A 1 93 ? -30.530 22.159 39.435 1.00 57.78 93 ILE A CA 1
ATOM 695 C C . ILE A 1 93 ? -30.717 22.552 40.897 1.00 57.78 93 ILE A C 1
ATOM 697 O O . ILE A 1 93 ? -30.640 21.699 41.778 1.00 57.78 93 ILE A O 1
ATOM 701 N N . THR A 1 94 ? -31.013 23.821 41.148 1.00 54.12 94 THR A N 1
ATOM 702 C CA . THR A 1 94 ? -31.667 24.259 42.385 1.00 54.12 94 THR A CA 1
ATOM 703 C C . THR A 1 94 ? -32.823 25.181 42.020 1.00 54.12 94 THR A C 1
ATOM 705 O O . THR A 1 94 ? -32.638 26.297 41.539 1.00 54.12 94 THR A O 1
ATOM 708 N N . SER A 1 95 ? -34.038 24.660 42.195 1.00 54.78 95 SER A N 1
ATOM 709 C CA . SER A 1 95 ? -35.293 25.408 42.136 1.00 54.78 95 SER A CA 1
ATOM 710 C C . SER A 1 95 ? -35.430 26.320 43.358 1.00 54.78 95 SER A C 1
ATOM 712 O O . SER A 1 95 ? -34.975 25.954 44.443 1.00 54.78 95 SER A O 1
ATOM 714 N N . HIS A 1 96 ? -36.047 27.488 43.156 1.00 50.22 96 HIS A N 1
ATOM 715 C CA . HIS A 1 96 ? -36.449 28.436 44.202 1.00 50.22 96 HIS A CA 1
ATOM 716 C C . HIS A 1 96 ? -37.469 27.850 45.182 1.00 50.22 96 HIS A C 1
ATOM 718 O O . HIS A 1 96 ? -38.268 26.988 44.748 1.00 50.22 96 HIS A O 1
#

Secondary structure (DSSP, 8-state):
-B--SGGGTT-B---S------SEETTEEPPEE--EEEE-SS-EEEE---STTEESEEE-TTSGGGTT-EEES--B--------------------

Sequence (96 aa):
MKEQDGNNEGFMFETIGSAMTNTMFHGTPCMYGGVIVAFDGSAVRIWRPDDVNGAAVCIPDTMGDGRYSQAAFGGELTVVVYVIVIEGEKREITSH

Foldseek 3Di:
DADCDALRHRDDDDLPDDWPPDCDDPNDGAQTEGKDWDDDPPDIDIDWDPDPSTANDADPCPPPVNSRGDGHRDDDDDDDDDDDDDDDDDDDDDDD

Radius of gyration: 21.05 Å; chains: 1; bounding box: 55×37×66 Å